Protein AF-A0A9W9T110-F1 (afdb_monomer_lite)

Structure (mmCIF, N/CA/C/O backbone):
data_AF-A0A9W9T110-F1
#
_entry.id   AF-A0A9W9T110-F1
#
loop_
_atom_site.group_PDB
_atom_site.id
_atom_site.type_symbol
_atom_site.label_atom_id
_atom_site.label_alt_id
_atom_site.label_comp_id
_atom_site.label_asym_id
_atom_site.label_entity_id
_atom_site.label_seq_id
_atom_site.pdbx_PDB_ins_code
_atom_site.Cartn_x
_atom_site.Cartn_y
_atom_site.Cartn_z
_atom_site.occupancy
_atom_site.B_iso_or_equiv
_atom_site.auth_seq_id
_atom_site.auth_comp_id
_atom_site.auth_asym_id
_atom_site.auth_atom_id
_atom_site.pdbx_PDB_model_num
ATOM 1 N N . MET A 1 1 ? -15.883 -7.915 -5.987 1.00 84.19 1 MET A N 1
ATOM 2 C CA . MET A 1 1 ? -15.831 -9.327 -5.554 1.00 84.19 1 MET A CA 1
ATOM 3 C C . MET A 1 1 ? -15.192 -9.476 -4.170 1.00 84.19 1 MET A C 1
ATOM 5 O O . MET A 1 1 ? -15.926 -9.800 -3.253 1.00 84.19 1 MET A O 1
ATOM 9 N N . LEU A 1 2 ? -13.910 -9.134 -3.961 1.00 92.75 2 LEU A N 1
ATOM 10 C CA . LEU A 1 2 ? -13.223 -9.315 -2.661 1.00 92.75 2 LEU A CA 1
ATOM 11 C C . LEU A 1 2 ? -13.955 -8.709 -1.445 1.00 92.75 2 LEU A C 1
ATOM 13 O O . LEU A 1 2 ? -14.249 -9.411 -0.486 1.00 92.75 2 LEU A O 1
ATOM 17 N N . PHE A 1 3 ? -14.285 -7.413 -1.479 1.00 94.75 3 PHE A N 1
ATOM 18 C CA . PHE A 1 3 ? -14.949 -6.757 -0.341 1.00 94.75 3 PHE A CA 1
ATOM 19 C C . PHE A 1 3 ? -16.359 -7.281 -0.069 1.00 94.75 3 PHE A C 1
ATOM 21 O O . PHE A 1 3 ? -16.837 -7.187 1.054 1.00 94.75 3 PHE A O 1
ATOM 28 N N . HIS A 1 4 ? -17.031 -7.789 -1.099 1.00 95.31 4 HIS A N 1
ATOM 29 C CA . HIS A 1 4 ? -18.356 -8.375 -0.958 1.00 95.31 4 HIS A CA 1
ATOM 30 C C . HIS A 1 4 ? -18.258 -9.705 -0.204 1.00 95.31 4 HIS A C 1
ATOM 32 O O . HIS A 1 4 ? -18.928 -9.870 0.807 1.00 95.31 4 HIS A O 1
ATOM 38 N N . GLU A 1 5 ? -17.338 -10.578 -0.615 1.00 97.12 5 GLU A N 1
ATOM 39 C CA . GLU A 1 5 ? -17.089 -11.864 0.044 1.00 97.12 5 GLU A CA 1
ATOM 40 C C . GLU A 1 5 ? -16.687 -11.696 1.517 1.00 97.12 5 GLU A C 1
ATOM 42 O O . GLU A 1 5 ? -17.287 -12.294 2.405 1.00 97.12 5 GLU A O 1
ATOM 47 N N . LEU A 1 6 ? -15.744 -10.792 1.808 1.00 95.81 6 LEU A N 1
ATOM 48 C CA . LEU A 1 6 ? -15.327 -10.526 3.189 1.00 95.81 6 LEU A CA 1
ATOM 49 C C . LEU A 1 6 ? -16.495 -10.031 4.062 1.00 95.81 6 LEU A C 1
ATOM 51 O O . LEU A 1 6 ? -16.590 -10.417 5.226 1.00 95.81 6 LEU A O 1
ATOM 55 N N . LYS A 1 7 ? -17.409 -9.215 3.513 1.00 95.94 7 LYS A N 1
ATOM 56 C CA . LYS A 1 7 ? -18.624 -8.793 4.232 1.00 95.94 7 LYS A CA 1
ATOM 57 C C . LYS A 1 7 ? -19.568 -9.968 4.484 1.00 95.94 7 LYS A C 1
ATOM 59 O O . LYS A 1 7 ? -20.124 -10.052 5.574 1.00 95.94 7 LYS A O 1
ATOM 64 N N . HIS A 1 8 ? -19.729 -10.871 3.515 1.00 96.69 8 HIS A N 1
ATOM 65 C CA . HIS A 1 8 ? -20.547 -12.079 3.673 1.00 96.69 8 HIS A CA 1
ATOM 66 C C . HIS A 1 8 ? -20.003 -13.029 4.748 1.00 96.69 8 HIS A C 1
ATOM 68 O O . HIS A 1 8 ? -20.788 -13.664 5.445 1.00 96.69 8 HIS A O 1
ATOM 74 N N . GLN A 1 9 ? -18.686 -13.051 4.959 1.00 96.94 9 GLN A N 1
ATOM 75 C CA . GLN A 1 9 ? -18.038 -13.775 6.060 1.00 96.94 9 GLN A CA 1
ATOM 76 C C . GLN A 1 9 ? -18.081 -13.022 7.408 1.00 96.94 9 GLN A C 1
ATOM 78 O O . GLN A 1 9 ? -17.468 -13.456 8.380 1.00 96.94 9 GLN A O 1
ATOM 83 N N . GLY A 1 10 ? -18.778 -11.882 7.487 1.00 96.12 10 GLY A N 1
ATOM 84 C CA . GLY A 1 10 ? -18.930 -11.093 8.714 1.00 96.12 10 GLY A CA 1
ATOM 85 C C . GLY A 1 10 ? -17.768 -10.144 9.030 1.00 96.12 10 GLY A C 1
ATOM 86 O O . GLY A 1 10 ? -17.703 -9.608 10.136 1.00 96.12 10 GLY A O 1
ATOM 87 N N . CYS A 1 11 ? -16.845 -9.899 8.092 1.00 93.69 11 CYS A N 1
ATOM 88 C CA . CYS A 1 11 ? -15.740 -8.964 8.307 1.00 93.69 11 CYS A CA 1
ATOM 89 C C . CYS A 1 11 ? -16.173 -7.498 8.129 1.00 93.69 11 CYS A C 1
ATOM 91 O O . CYS A 1 11 ? -16.796 -7.121 7.134 1.00 93.69 11 CYS A O 1
ATOM 93 N N . SER A 1 12 ? -15.716 -6.627 9.032 1.00 91.94 12 SER A N 1
ATOM 94 C CA . SER A 1 12 ? -15.824 -5.169 8.887 1.00 91.94 12 SER A CA 1
ATOM 95 C C . SER A 1 12 ? -14.645 -4.617 8.085 1.00 91.94 12 SER A C 1
ATOM 97 O O . SER A 1 12 ? -13.522 -4.546 8.594 1.00 91.94 12 SER A O 1
ATOM 99 N N . ILE A 1 13 ? -14.889 -4.177 6.849 1.00 92.12 13 ILE A N 1
ATOM 100 C CA . ILE A 1 13 ? -13.847 -3.673 5.939 1.00 92.12 13 ILE A CA 1
ATOM 101 C C . ILE A 1 13 ? -13.913 -2.151 5.795 1.00 92.12 13 ILE A C 1
ATOM 103 O O . ILE A 1 13 ? -14.978 -1.596 5.538 1.00 92.12 13 ILE A O 1
ATOM 107 N N . THR A 1 14 ? -12.748 -1.507 5.877 1.00 92.69 14 THR A N 1
ATOM 108 C CA . THR A 1 14 ? -12.533 -0.102 5.505 1.00 92.69 14 THR A CA 1
ATOM 109 C C . THR A 1 14 ? -11.480 -0.089 4.402 1.00 92.69 14 THR A C 1
ATOM 111 O O . THR A 1 14 ? -10.409 -0.662 4.588 1.00 92.69 14 THR A O 1
ATOM 114 N N . ALA A 1 15 ? -11.786 0.510 3.252 1.00 92.81 15 ALA A N 1
ATOM 115 C CA . ALA A 1 15 ? -10.851 0.631 2.137 1.00 92.81 15 ALA A CA 1
ATOM 116 C C . ALA A 1 15 ? -10.450 2.099 1.971 1.00 92.81 15 ALA A C 1
ATOM 118 O O . ALA A 1 15 ? -11.317 2.963 1.862 1.00 92.81 15 ALA A O 1
ATOM 119 N N . VAL A 1 16 ? -9.145 2.364 1.936 1.00 93.06 16 VAL A N 1
ATOM 120 C CA . VAL A 1 16 ? -8.580 3.707 1.768 1.00 93.06 16 VAL A CA 1
ATOM 121 C C . VAL A 1 16 ? -7.674 3.693 0.546 1.00 93.06 16 VAL A C 1
ATOM 123 O O . VAL A 1 16 ? -6.818 2.820 0.410 1.00 93.06 16 VAL A O 1
ATOM 126 N N . LYS A 1 17 ? -7.894 4.633 -0.374 1.00 94.94 17 LYS A N 1
ATOM 127 C CA . LYS A 1 17 ? -7.045 4.813 -1.554 1.00 94.94 17 LYS A CA 1
ATOM 128 C C . LYS A 1 17 ? -5.797 5.594 -1.145 1.00 94.94 17 LYS A C 1
ATOM 130 O O . LYS A 1 17 ? -5.928 6.647 -0.536 1.00 94.94 17 LYS A O 1
ATOM 135 N N . GLY A 1 18 ? -4.620 5.112 -1.529 1.00 93.94 18 GLY A N 1
ATOM 136 C CA . GLY A 1 18 ? -3.357 5.792 -1.257 1.00 93.94 18 GLY A CA 1
ATOM 137 C C . GLY A 1 18 ? -2.145 4.915 -1.556 1.00 93.94 18 GLY A C 1
ATOM 138 O O . GLY A 1 18 ? -2.288 3.777 -2.009 1.00 93.94 18 GLY A O 1
ATOM 139 N N . SER A 1 19 ? -0.953 5.449 -1.304 1.00 93.88 19 SER A N 1
ATOM 140 C CA . SER A 1 19 ? 0.320 4.740 -1.433 1.00 93.88 19 SER A CA 1
ATOM 141 C C . SER A 1 19 ? 0.961 4.504 -0.071 1.00 93.88 19 SER A C 1
ATOM 143 O O . SER A 1 19 ? 1.075 5.421 0.735 1.00 93.88 19 SER A O 1
ATOM 145 N N . VAL A 1 20 ? 1.491 3.299 0.161 1.00 92.00 20 VAL A N 1
ATOM 146 C CA . VAL A 1 20 ? 2.266 3.008 1.383 1.00 92.00 20 VAL A CA 1
ATOM 147 C C . VAL A 1 20 ? 3.576 3.796 1.465 1.00 92.00 20 VAL A C 1
ATOM 149 O O . VAL A 1 20 ? 4.160 3.921 2.537 1.00 92.00 20 VAL A O 1
ATOM 152 N N . CYS A 1 2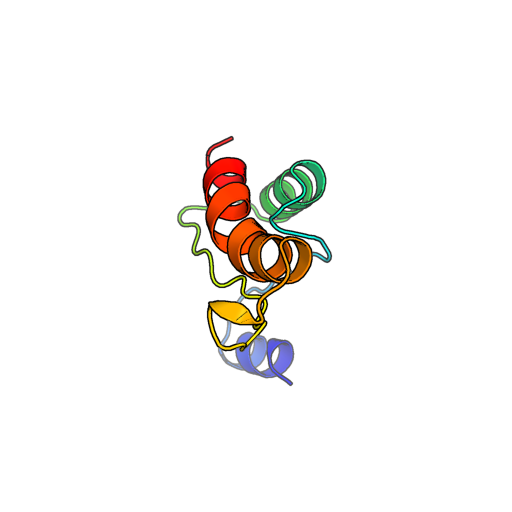1 ? 4.048 4.334 0.338 1.00 92.81 21 CYS A N 1
ATOM 153 C CA . CYS A 1 21 ? 5.220 5.203 0.295 1.00 92.81 21 CYS A CA 1
ATOM 154 C C . CYS A 1 21 ? 4.8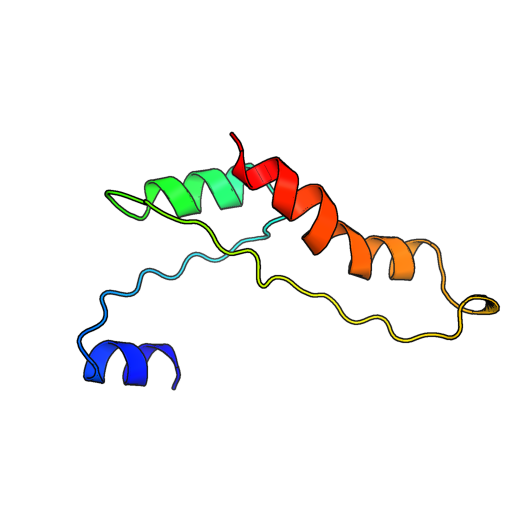91 6.661 0.653 1.00 92.81 21 CYS A C 1
ATOM 156 O O . CYS A 1 21 ? 5.815 7.460 0.769 1.00 92.81 21 CYS A O 1
ATOM 158 N N . ASN A 1 22 ? 3.612 7.015 0.815 1.00 92.38 22 ASN A N 1
ATOM 159 C CA . ASN A 1 22 ? 3.166 8.348 1.201 1.00 92.38 22 ASN A CA 1
ATOM 160 C C . ASN A 1 22 ? 2.698 8.337 2.663 1.00 92.38 22 ASN A C 1
ATOM 162 O O . ASN A 1 22 ? 1.746 7.645 3.019 1.00 92.38 22 ASN A O 1
ATOM 166 N N . LEU A 1 23 ? 3.363 9.124 3.511 1.00 90.81 23 LEU A N 1
ATOM 167 C CA . LEU A 1 23 ? 3.043 9.206 4.935 1.00 90.81 23 LEU A CA 1
ATOM 168 C C . LEU A 1 23 ? 1.625 9.728 5.188 1.00 90.81 23 LEU A C 1
ATOM 170 O O . LEU A 1 23 ? 0.929 9.173 6.029 1.00 90.81 23 LEU A O 1
ATOM 174 N N . LEU A 1 24 ? 1.169 10.731 4.432 1.00 92.31 24 LEU A N 1
ATOM 175 C CA . LEU A 1 24 ? -0.166 11.305 4.613 1.00 92.31 24 LEU A CA 1
ATOM 176 C C . LEU A 1 24 ? -1.259 10.272 4.325 1.00 92.31 24 LEU A C 1
ATOM 178 O O . LEU A 1 24 ? -2.220 10.170 5.085 1.00 92.31 24 LEU A O 1
ATOM 182 N N . ASP A 1 25 ? -1.081 9.467 3.277 1.00 94.00 25 ASP A N 1
ATOM 183 C CA . ASP A 1 25 ? -2.021 8.401 2.924 1.00 94.00 25 ASP A CA 1
ATOM 184 C C . ASP A 1 25 ? -2.096 7.338 4.033 1.00 94.00 25 ASP A C 1
ATOM 186 O O . ASP A 1 25 ? -3.183 6.867 4.374 1.00 94.00 25 ASP A O 1
ATOM 190 N N . ILE A 1 26 ? -0.953 6.988 4.640 1.00 91.31 26 ILE A N 1
ATOM 191 C CA . ILE A 1 26 ? -0.891 6.065 5.781 1.00 91.31 26 ILE A CA 1
ATOM 192 C C . ILE A 1 26 ? -1.566 6.664 7.016 1.00 91.31 26 ILE A C 1
ATOM 194 O O . ILE A 1 26 ? -2.384 5.985 7.636 1.00 91.31 26 ILE A O 1
ATOM 198 N N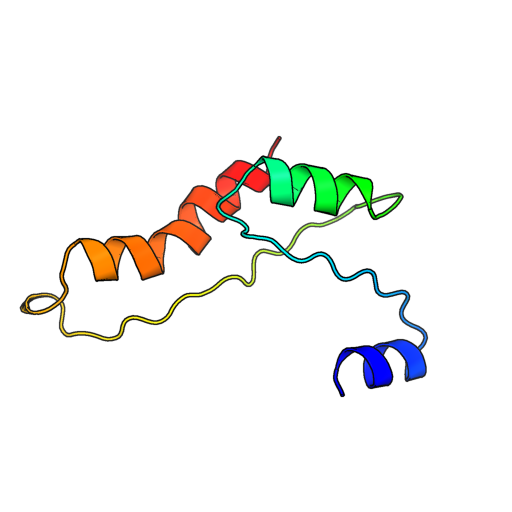 . THR A 1 27 ? -1.294 7.926 7.355 1.00 90.88 27 THR A N 1
ATOM 199 C CA . THR A 1 27 ? -1.941 8.603 8.486 1.00 90.88 27 THR A CA 1
ATOM 200 C C . THR A 1 27 ? -3.459 8.623 8.315 1.00 90.88 27 THR A C 1
ATOM 202 O O . THR A 1 27 ? -4.183 8.241 9.232 1.00 90.88 27 THR A O 1
ATOM 205 N N . GLN A 1 28 ? -3.959 8.983 7.129 1.00 92.00 28 GLN A N 1
ATOM 206 C CA . GLN A 1 28 ? -5.396 8.950 6.836 1.00 92.00 28 GLN A CA 1
ATOM 207 C C . GLN A 1 28 ? -5.971 7.532 6.949 1.00 92.00 28 GLN A C 1
ATOM 209 O O . GLN A 1 28 ? -7.049 7.339 7.514 1.00 92.00 28 GLN A O 1
ATOM 214 N N . ALA A 1 29 ? -5.242 6.518 6.473 1.00 92.25 29 ALA A N 1
ATOM 215 C CA . ALA A 1 29 ? -5.669 5.129 6.586 1.00 92.25 29 ALA A CA 1
ATOM 216 C C . ALA A 1 29 ? -5.749 4.646 8.043 1.00 92.25 29 ALA A C 1
ATOM 218 O O . ALA A 1 29 ? -6.733 4.001 8.408 1.00 92.25 29 ALA A O 1
ATOM 219 N N . ILE A 1 30 ? -4.769 4.988 8.885 1.00 90.88 30 ILE A N 1
ATOM 220 C CA . ILE A 1 30 ? -4.763 4.634 10.312 1.00 90.88 30 ILE A CA 1
ATOM 221 C C . ILE A 1 30 ? -5.935 5.309 11.033 1.00 90.88 30 ILE A C 1
ATOM 223 O O . ILE A 1 30 ? -6.674 4.642 11.754 1.00 90.88 30 ILE A O 1
ATOM 227 N N . LEU A 1 31 ? -6.165 6.600 10.780 1.00 90.81 31 LEU A N 1
ATOM 228 C CA . LEU A 1 31 ? -7.264 7.354 11.392 1.00 90.81 31 LEU A CA 1
ATOM 229 C C . LEU A 1 31 ? -8.654 6.860 10.953 1.00 90.81 31 LEU A C 1
ATOM 231 O O . LEU A 1 31 ? -9.622 7.007 11.695 1.00 90.81 31 LEU A O 1
ATOM 235 N N . SER A 1 32 ? -8.765 6.229 9.780 1.00 90.75 32 SER A N 1
ATOM 236 C CA . SER A 1 32 ? -10.033 5.688 9.266 1.00 90.75 32 SER A CA 1
ATOM 237 C C . SER A 1 32 ? -10.559 4.455 10.022 1.00 90.75 32 SER A C 1
ATOM 239 O O . SER A 1 32 ? -11.697 4.030 9.797 1.00 90.75 32 SER A O 1
ATOM 241 N N . LYS A 1 33 ? -9.749 3.846 10.901 1.00 85.56 33 LYS A N 1
ATOM 242 C CA . LYS A 1 33 ? -10.094 2.619 11.629 1.00 85.56 33 LYS A CA 1
ATOM 243 C C . LYS A 1 33 ? -9.812 2.780 13.122 1.00 85.56 33 LYS A C 1
ATOM 245 O O . LYS A 1 33 ? -8.674 2.966 13.537 1.00 85.56 33 LYS A O 1
ATOM 250 N N . ALA A 1 34 ? -10.837 2.608 13.951 1.00 76.62 34 ALA A N 1
ATOM 251 C CA . ALA A 1 34 ? -10.649 2.542 15.395 1.00 76.62 34 ALA A CA 1
ATOM 252 C C . ALA A 1 34 ? -9.918 1.242 15.801 1.00 76.62 34 ALA A C 1
ATOM 254 O O . ALA A 1 34 ? -10.267 0.159 15.328 1.00 76.62 34 ALA A O 1
ATOM 255 N N . ASN A 1 35 ? -8.952 1.356 16.721 1.00 82.56 35 ASN A N 1
ATOM 256 C CA . ASN A 1 35 ? -8.259 0.246 17.395 1.00 82.56 35 ASN A CA 1
ATOM 257 C C . ASN A 1 35 ? -7.448 -0.696 16.472 1.00 82.56 35 ASN A C 1
ATOM 259 O O . ASN A 1 35 ? -7.709 -1.898 16.369 1.00 82.56 35 ASN A O 1
ATOM 263 N N . LEU A 1 36 ? -6.441 -0.139 15.799 1.00 87.12 36 LEU A N 1
ATOM 264 C CA . LEU A 1 36 ? -5.535 -0.858 14.904 1.00 87.12 36 LEU A CA 1
ATOM 265 C C . LEU A 1 36 ? -4.432 -1.565 15.717 1.00 87.12 36 LEU A C 1
ATOM 267 O O . LEU A 1 36 ? -3.538 -0.918 16.248 1.00 87.12 36 LEU A O 1
ATOM 271 N N . LYS A 1 37 ? -4.512 -2.898 15.848 1.00 89.00 37 LYS A N 1
ATOM 272 C CA . LYS A 1 37 ? -3.584 -3.683 16.693 1.00 89.00 37 LYS A CA 1
ATOM 273 C C . LYS A 1 37 ? -2.343 -4.192 15.968 1.00 89.00 37 LYS A C 1
ATOM 275 O O . LYS A 1 37 ? -1.292 -4.326 16.576 1.00 89.00 37 LYS A O 1
ATOM 280 N N . ASN A 1 38 ? -2.491 -4.540 14.692 1.00 88.12 38 ASN A N 1
ATOM 281 C CA . ASN A 1 38 ? -1.451 -5.193 13.903 1.00 88.12 38 ASN A CA 1
ATOM 282 C C . ASN A 1 38 ? -1.445 -4.620 12.488 1.00 88.12 38 ASN A C 1
ATOM 284 O O . ASN A 1 38 ? -2.510 -4.383 11.913 1.00 88.12 38 ASN A O 1
ATOM 288 N N . ILE A 1 39 ? -0.253 -4.453 11.915 1.00 89.75 39 ILE A N 1
ATOM 289 C CA . ILE A 1 39 ? -0.070 -3.958 10.550 1.00 89.75 39 ILE A CA 1
ATOM 290 C C . ILE A 1 39 ? 0.732 -4.982 9.750 1.00 89.75 39 ILE A C 1
ATOM 292 O O . ILE A 1 39 ? 1.849 -5.333 10.114 1.00 89.75 39 ILE A O 1
ATOM 296 N N . PHE A 1 40 ? 0.188 -5.402 8.609 1.00 90.56 40 PHE 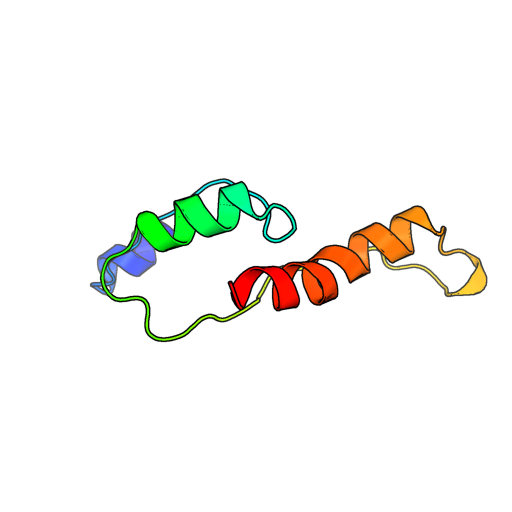A N 1
ATOM 297 C CA . PHE A 1 40 ? 0.879 -6.257 7.644 1.00 90.56 40 PHE A CA 1
ATOM 298 C C . PHE A 1 40 ? 1.203 -5.454 6.378 1.00 90.56 40 PHE A C 1
ATOM 300 O O . PHE A 1 40 ? 0.357 -4.712 5.872 1.00 90.56 40 PHE A O 1
ATOM 307 N N . ASN A 1 41 ? 2.437 -5.544 5.863 1.00 91.31 41 ASN A N 1
ATOM 308 C CA . ASN A 1 41 ? 2.805 -4.931 4.583 1.00 91.31 41 ASN A CA 1
ATOM 309 C C . ASN A 1 41 ? 2.787 -5.949 3.444 1.00 91.31 41 ASN A C 1
ATOM 311 O O . ASN A 1 41 ? 3.713 -6.738 3.314 1.00 91.31 41 ASN A O 1
ATOM 315 N N . MET A 1 42 ? 1.749 -5.892 2.609 1.00 92.12 42 MET A N 1
ATOM 316 C CA . MET A 1 42 ? 1.607 -6.739 1.417 1.00 92.12 42 MET A CA 1
ATOM 317 C C . MET A 1 42 ? 1.768 -5.946 0.109 1.00 92.12 42 MET A C 1
ATOM 319 O O . MET A 1 42 ? 1.378 -6.416 -0.954 1.00 92.12 42 MET A O 1
ATOM 323 N N . SER A 1 43 ? 2.306 -4.721 0.164 1.00 92.44 43 SER A N 1
ATOM 324 C CA . SER A 1 43 ? 2.529 -3.911 -1.036 1.00 92.44 43 SER A CA 1
ATOM 325 C C . SER A 1 43 ? 3.664 -4.478 -1.886 1.00 92.44 43 SER A C 1
ATOM 327 O O . SER A 1 43 ? 4.748 -4.757 -1.365 1.00 92.44 43 SER A O 1
ATOM 329 N N . MET A 1 44 ? 3.456 -4.558 -3.197 1.00 92.62 44 MET A N 1
ATOM 330 C CA . MET A 1 44 ? 4.467 -5.032 -4.133 1.00 92.62 44 MET A CA 1
ATOM 331 C C . MET A 1 44 ? 4.315 -4.347 -5.488 1.00 92.62 44 MET A C 1
ATOM 333 O O . MET A 1 44 ? 3.204 -4.133 -5.965 1.00 92.62 44 MET A O 1
ATOM 337 N N . VAL A 1 45 ? 5.455 -4.045 -6.104 1.00 94.75 45 VAL A N 1
ATOM 338 C CA . VAL A 1 45 ? 5.574 -3.712 -7.524 1.00 94.75 45 VAL A CA 1
ATOM 339 C C . VAL A 1 45 ? 6.566 -4.710 -8.115 1.00 94.75 45 VAL A C 1
ATOM 341 O O . VAL A 1 45 ? 7.637 -4.925 -7.540 1.00 94.75 45 VAL A O 1
ATOM 344 N N . LEU A 1 46 ? 6.185 -5.363 -9.213 1.00 95.00 46 LEU A N 1
ATOM 345 C CA . LEU A 1 46 ? 7.008 -6.358 -9.894 1.00 95.00 46 LEU A CA 1
ATOM 346 C C . LEU A 1 46 ? 7.642 -5.721 -11.132 1.00 95.00 46 LEU A C 1
ATOM 348 O O . LEU A 1 46 ? 6.934 -5.384 -12.071 1.00 95.00 46 LEU A O 1
ATOM 352 N N . GLN A 1 47 ? 8.966 -5.589 -11.121 1.00 94.31 47 GLN A N 1
ATOM 353 C CA . G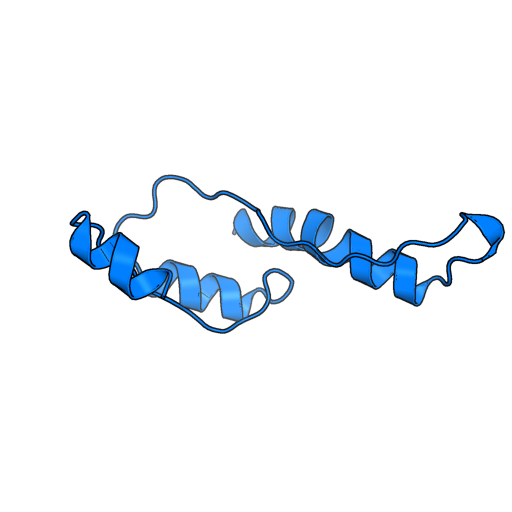LN A 1 47 ? 9.773 -5.208 -12.279 1.00 94.31 47 GLN A CA 1
ATOM 354 C C . GLN A 1 47 ? 10.786 -6.328 -12.506 1.00 94.31 47 GLN A C 1
ATOM 356 O O . GLN A 1 47 ? 11.880 -6.296 -11.947 1.00 94.31 47 GLN A O 1
ATOM 361 N N . ASP A 1 48 ? 10.374 -7.372 -13.220 1.00 93.62 48 ASP A N 1
ATOM 362 C CA . ASP A 1 48 ? 11.235 -8.527 -13.460 1.00 93.62 48 ASP A CA 1
ATOM 363 C C . ASP A 1 48 ? 12.206 -8.238 -14.609 1.00 93.62 48 ASP A C 1
ATOM 365 O O . ASP A 1 48 ? 11.797 -7.950 -15.735 1.00 93.62 48 ASP A O 1
ATOM 369 N N . ALA A 1 49 ? 13.500 -8.277 -14.307 1.00 92.75 49 ALA A N 1
ATOM 370 C CA . ALA A 1 49 ? 14.572 -8.033 -15.255 1.00 92.75 49 ALA A CA 1
ATOM 371 C C . ALA A 1 49 ? 15.841 -8.747 -14.786 1.00 92.75 49 ALA A C 1
ATOM 373 O O . ALA A 1 49 ? 16.129 -8.835 -13.591 1.00 92.75 49 ALA A O 1
ATOM 374 N N . SER A 1 50 ? 16.661 -9.211 -15.732 1.00 92.56 50 SER A N 1
ATOM 375 C CA . SER A 1 50 ? 18.020 -9.641 -15.395 1.00 92.56 50 SER A CA 1
ATOM 376 C C . SER A 1 50 ? 18.778 -8.478 -14.755 1.00 92.56 50 SER A C 1
ATOM 378 O O . SER A 1 50 ? 18.678 -7.361 -15.261 1.00 92.56 50 SER A O 1
ATOM 380 N N . LEU A 1 51 ? 19.602 -8.746 -13.738 1.00 87.94 51 LEU A N 1
ATOM 381 C CA . LEU A 1 51 ? 20.319 -7.716 -12.973 1.00 87.94 51 LEU A CA 1
ATOM 382 C C . LEU A 1 51 ? 21.037 -6.676 -13.854 1.00 87.94 51 LEU A C 1
ATOM 384 O O . LEU A 1 51 ? 20.981 -5.488 -13.570 1.00 87.94 51 LEU A O 1
ATOM 388 N N . LEU A 1 52 ? 21.657 -7.109 -14.957 1.00 93.94 52 LEU A N 1
ATOM 389 C CA . LEU A 1 52 ? 22.396 -6.232 -15.878 1.0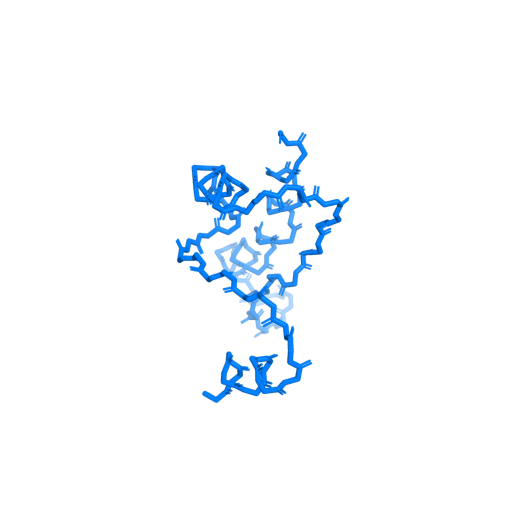0 93.94 52 LEU A CA 1
ATOM 390 C C . LEU A 1 52 ? 21.513 -5.324 -16.751 1.00 93.94 52 LEU A C 1
ATOM 392 O O . LEU A 1 52 ? 22.021 -4.396 -17.369 1.00 93.94 52 LEU A O 1
ATOM 396 N N . LYS A 1 53 ? 20.216 -5.618 -16.853 1.00 94.88 53 LYS A N 1
ATOM 397 C CA . LYS A 1 53 ? 19.250 -4.873 -17.677 1.00 94.88 53 LYS A CA 1
ATOM 398 C C . LYS A 1 53 ? 18.300 -4.019 -16.847 1.00 94.88 53 LYS A C 1
ATOM 400 O O . LYS A 1 53 ? 17.538 -3.253 -17.423 1.00 94.88 53 LYS A O 1
ATOM 405 N N . MET A 1 54 ? 18.326 -4.172 -15.526 1.00 95.44 54 MET A N 1
ATOM 406 C CA . MET A 1 54 ? 17.443 -3.438 -14.638 1.00 95.44 54 MET A CA 1
ATOM 407 C C . MET A 1 54 ? 17.904 -1.989 -14.538 1.00 95.44 54 MET A C 1
ATOM 409 O O . MET A 1 54 ? 19.042 -1.700 -14.163 1.00 95.44 54 MET A O 1
ATOM 413 N N . THR A 1 55 ? 17.010 -1.070 -14.862 1.00 96.56 55 THR A N 1
ATOM 414 C CA . THR A 1 55 ? 17.258 0.353 -14.661 1.00 96.56 55 THR A CA 1
ATOM 415 C C . THR A 1 55 ? 17.132 0.714 -13.180 1.00 96.56 55 THR A C 1
ATOM 417 O O . THR A 1 55 ? 16.464 0.034 -12.393 1.00 96.56 55 THR A O 1
ATOM 420 N N . LEU A 1 56 ? 17.747 1.831 -12.783 1.00 95.06 56 LEU A N 1
ATOM 421 C CA . LEU A 1 56 ? 17.625 2.342 -11.416 1.00 95.06 56 LEU A CA 1
ATOM 422 C C . LEU A 1 56 ? 16.164 2.653 -11.046 1.00 95.06 56 LEU A C 1
ATOM 424 O O . LEU A 1 56 ? 15.762 2.454 -9.901 1.00 95.06 56 LEU A O 1
ATOM 428 N N . ASP A 1 57 ? 15.356 3.106 -12.003 1.00 95.69 57 ASP A N 1
ATOM 429 C CA . ASP A 1 57 ? 13.945 3.409 -11.766 1.00 95.69 57 ASP A CA 1
ATOM 430 C C . ASP A 1 57 ? 13.122 2.147 -11.513 1.00 95.69 57 ASP A C 1
ATOM 432 O O . ASP A 1 57 ? 12.310 2.124 -10.590 1.00 95.69 57 ASP A O 1
ATOM 436 N N . GLU A 1 58 ? 13.376 1.069 -12.252 1.00 95.62 58 GLU A N 1
ATOM 437 C CA . GLU A 1 58 ? 12.740 -0.232 -12.021 1.00 95.62 58 GLU A CA 1
ATOM 438 C C . GLU A 1 58 ? 13.138 -0.822 -10.666 1.00 95.62 58 GLU A C 1
ATOM 440 O O . GLU A 1 58 ? 12.299 -1.344 -9.917 1.00 95.62 58 GLU A O 1
ATOM 445 N N . TRP A 1 59 ? 14.421 -0.696 -10.319 1.00 94.62 59 TRP A N 1
ATOM 446 C CA . TRP A 1 59 ? 14.927 -1.086 -9.009 1.00 94.62 59 TRP A CA 1
ATOM 447 C C . TRP A 1 59 ? 14.218 -0.304 -7.902 1.00 94.62 59 TRP A C 1
ATOM 449 O O . TRP A 1 59 ? 13.680 -0.881 -6.955 1.00 94.62 59 TRP A O 1
ATOM 459 N N . ASN A 1 60 ? 14.139 1.018 -8.036 1.00 94.94 60 ASN A N 1
ATOM 460 C CA . ASN A 1 60 ? 13.476 1.878 -7.064 1.00 94.94 60 ASN A CA 1
ATOM 461 C C . ASN A 1 60 ? 11.971 1.597 -6.974 1.00 94.94 60 ASN A C 1
ATOM 463 O O . ASN A 1 60 ? 11.422 1.554 -5.874 1.00 94.94 60 ASN A O 1
ATOM 467 N N . ALA A 1 61 ? 11.293 1.376 -8.100 1.00 94.19 61 ALA A N 1
ATOM 468 C CA . ALA A 1 61 ? 9.862 1.094 -8.137 1.00 94.19 61 ALA A CA 1
ATOM 469 C C . ALA A 1 61 ? 9.511 -0.200 -7.389 1.00 94.19 61 ALA A C 1
ATOM 471 O O . ALA A 1 61 ? 8.557 -0.222 -6.613 1.00 94.19 61 ALA A O 1
ATOM 472 N N . SER A 1 62 ? 10.308 -1.257 -7.565 1.00 94.25 62 SER A N 1
ATOM 473 C CA . SER A 1 62 ? 10.080 -2.558 -6.919 1.00 94.25 62 SER A CA 1
ATOM 474 C C . SER A 1 62 ? 10.475 -2.595 -5.434 1.00 94.25 62 SER A C 1
ATOM 476 O O . SER A 1 62 ? 9.879 -3.341 -4.647 1.00 94.25 62 SER A O 1
ATOM 478 N N . THR A 1 63 ? 11.450 -1.778 -5.022 1.00 93.25 63 THR A N 1
ATOM 479 C CA . THR A 1 63 ? 11.985 -1.770 -3.648 1.00 93.25 63 THR A CA 1
ATOM 480 C C . THR A 1 63 ? 11.307 -0.760 -2.723 1.00 93.25 63 THR A C 1
ATOM 482 O O . THR A 1 63 ? 11.081 -1.074 -1.550 1.00 93.25 63 THR A O 1
ATOM 485 N N . ARG A 1 64 ? 10.915 0.423 -3.219 1.00 93.44 64 ARG A N 1
ATOM 486 C CA . ARG A 1 64 ? 10.299 1.491 -2.405 1.00 93.44 64 ARG A CA 1
ATOM 487 C C . ARG A 1 64 ? 9.093 1.027 -1.570 1.00 93.44 64 ARG A C 1
ATOM 489 O O . ARG A 1 64 ? 9.071 1.353 -0.383 1.00 93.44 64 ARG A O 1
ATOM 496 N N . PRO A 1 65 ? 8.126 0.241 -2.086 1.00 91.88 65 PRO A N 1
ATOM 497 C CA . PRO A 1 65 ? 6.977 -0.208 -1.289 1.00 91.88 65 PRO A CA 1
ATOM 498 C C . PRO A 1 65 ? 7.368 -1.110 -0.110 1.00 91.88 65 PRO A C 1
ATOM 500 O O . PRO A 1 65 ? 6.711 -1.103 0.931 1.00 91.88 65 PRO A O 1
ATOM 503 N N . LYS A 1 66 ? 8.461 -1.867 -0.258 1.00 91.19 66 LYS A N 1
ATOM 504 C CA . LYS A 1 66 ? 8.963 -2.799 0.759 1.00 91.19 66 LYS A CA 1
ATOM 505 C C . LYS A 1 66 ? 9.785 -2.080 1.821 1.00 91.19 66 LYS A C 1
ATOM 507 O O . LYS A 1 66 ? 9.615 -2.357 3.001 1.00 91.19 66 LYS A O 1
ATOM 512 N N . ILE A 1 67 ? 10.650 -1.159 1.394 1.00 89.25 67 ILE A N 1
ATOM 513 C CA . ILE A 1 67 ? 11.552 -0.420 2.282 1.00 89.25 67 ILE A CA 1
ATOM 514 C C . ILE A 1 67 ? 10.808 0.766 2.887 1.00 89.25 67 ILE A C 1
ATOM 516 O O . ILE A 1 67 ? 10.425 0.713 4.050 1.00 89.25 67 ILE A O 1
ATOM 520 N N . GLN A 1 68 ? 10.531 1.809 2.097 1.00 87.88 68 GLN A N 1
ATOM 521 C CA . GLN A 1 68 ? 9.876 3.027 2.583 1.00 87.88 68 GLN A CA 1
ATOM 522 C C . GLN A 1 68 ? 8.532 2.707 3.239 1.00 87.88 68 GLN A C 1
ATOM 524 O O . GLN A 1 68 ? 8.252 3.189 4.330 1.00 87.88 68 GLN A O 1
ATOM 529 N N . GLY A 1 69 ? 7.732 1.838 2.616 1.00 80.88 69 GLY A N 1
ATOM 530 C CA . GLY A 1 69 ? 6.437 1.439 3.166 1.00 80.88 69 GLY A CA 1
ATOM 531 C C . GLY A 1 69 ? 6.513 0.696 4.504 1.00 80.88 69 GLY A C 1
ATOM 532 O O . GLY A 1 69 ? 5.529 0.705 5.237 1.00 80.88 69 GLY A O 1
ATOM 533 N N . ALA A 1 70 ? 7.643 0.072 4.855 1.00 81.44 70 ALA A N 1
ATOM 534 C CA . ALA A 1 70 ? 7.838 -0.520 6.180 1.00 81.44 70 ALA A CA 1
ATOM 535 C C . ALA A 1 70 ? 8.153 0.543 7.245 1.00 81.44 70 ALA A C 1
ATOM 537 O O . ALA A 1 70 ? 7.587 0.487 8.334 1.00 81.44 70 ALA A O 1
ATOM 538 N N . TRP A 1 71 ? 8.992 1.532 6.920 1.00 78.31 71 TRP A N 1
ATOM 539 C CA . TRP A 1 71 ? 9.350 2.626 7.833 1.00 78.31 71 TRP A CA 1
ATOM 540 C C . TRP A 1 71 ? 8.175 3.562 8.116 1.00 78.31 71 TRP A C 1
ATOM 542 O O . TRP A 1 71 ? 7.934 3.923 9.262 1.00 78.31 71 TRP A O 1
ATOM 552 N N . THR A 1 72 ? 7.391 3.899 7.089 1.00 73.12 72 THR A N 1
ATOM 553 C CA . THR A 1 72 ? 6.239 4.809 7.207 1.00 73.12 72 THR A CA 1
ATOM 554 C C . THR A 1 72 ? 5.178 4.306 8.203 1.00 73.12 72 THR A C 1
ATOM 556 O O . THR A 1 72 ? 4.393 5.093 8.717 1.00 73.12 72 THR A O 1
ATOM 559 N N . LYS A 1 73 ? 5.151 3.001 8.504 1.00 61.56 73 LYS A N 1
ATOM 560 C CA . LYS A 1 73 ? 4.182 2.370 9.419 1.00 61.56 73 LYS A CA 1
ATOM 561 C C . LYS A 1 73 ? 4.559 2.454 10.903 1.00 61.56 73 LYS A C 1
ATOM 563 O O . LYS A 1 73 ? 3.768 2.011 11.725 1.00 61.56 73 LYS A O 1
ATOM 568 N N . GLN A 1 74 ? 5.757 2.939 11.232 1.00 58.22 74 GLN A N 1
ATOM 569 C CA . GLN A 1 74 ? 6.254 3.051 12.613 1.00 58.22 74 GLN A CA 1
ATOM 570 C C . GLN A 1 74 ? 6.027 4.444 13.229 1.00 58.22 74 GLN A C 1
ATOM 572 O O . GLN A 1 74 ? 6.536 4.705 14.316 1.00 58.22 74 GLN A O 1
ATOM 577 N N . ALA A 1 75 ? 5.311 5.329 12.528 1.00 46.44 75 ALA A N 1
ATOM 578 C CA . ALA A 1 75 ? 4.958 6.668 12.998 1.00 46.44 75 ALA A CA 1
ATOM 579 C C . ALA A 1 75 ? 3.685 6.662 13.854 1.00 46.44 75 ALA A C 1
ATOM 581 O O . ALA A 1 75 ? 2.734 5.932 13.485 1.00 46.44 75 ALA A O 1
#

Radius of gyration: 15.59 Å; chains: 1; bounding box: 43×25×35 Å

pLDDT: mean 90.12, std 8.56, range [46.44, 97.12]

Foldseek 3Di:
DVVVVCVVVVDDDDDFDDALLDLVSVVVVVVRDPPDDDDDQPDADDDDDDPVPDDPVSVCRGCSSVPSSVVSNVD

Sequence (75 aa):
MLFHELKHQGCSITAVKGSVCNLLDITQAILSKANLKNIFNMSMVLQDASLLKMTLDEWNASTRPKIQGAWTKQA

InterPro domains:
  IPR013968 Polyketide synthase-like, ketoreductase domain [PF08659] (3-71)

Secondary structure (DSSP, 8-state):
-HHHHHHHTT---------TT-HHHHHHHHHTSS----------------GGG--HHHHHHHHHHHHHHHHGGG-

Organism: NCBI:txid2972120